Protein AF-A0AAU6LGG6-F1 (afdb_monomer_lite)

Structure (mmCIF, N/CA/C/O backbone):
data_AF-A0AAU6LGG6-F1
#
_entry.id   AF-A0AAU6LGG6-F1
#
loop_
_atom_site.group_PDB
_atom_site.id
_atom_site.type_symbol
_atom_site.label_atom_id
_atom_site.label_alt_id
_atom_site.label_comp_id
_atom_site.label_asym_id
_atom_site.label_entity_id
_atom_site.label_seq_id
_atom_site.pdbx_PDB_ins_code
_atom_site.Cartn_x
_atom_site.Cartn_y
_atom_site.Cartn_z
_atom_site.occupancy
_atom_site.B_iso_or_equiv
_atom_site.auth_seq_id
_atom_site.auth_comp_id
_atom_site.auth_asym_id
_atom_site.auth_atom_id
_atom_site.pdbx_PDB_model_num
ATOM 1 N N . MET A 1 1 ? 20.408 -2.383 26.767 1.00 38.62 1 MET A N 1
ATOM 2 C CA . MET A 1 1 ? 20.455 -1.043 26.143 1.00 38.62 1 MET A CA 1
ATOM 3 C C . MET A 1 1 ? 19.023 -0.580 25.950 1.00 38.62 1 MET A C 1
ATOM 5 O O . MET A 1 1 ? 18.249 -1.391 25.455 1.00 38.62 1 MET A O 1
ATOM 9 N N . PRO A 1 2 ? 18.628 0.623 26.393 1.00 38.84 2 PRO A N 1
ATOM 10 C CA . PRO A 1 2 ? 17.274 1.099 26.161 1.00 38.84 2 PRO A CA 1
ATOM 11 C C . PRO A 1 2 ? 17.146 1.460 24.679 1.00 38.84 2 PRO A C 1
ATOM 13 O O . PRO A 1 2 ? 17.901 2.279 24.163 1.00 38.84 2 PRO A O 1
ATOM 16 N N . THR A 1 3 ? 16.235 0.795 23.976 1.00 35.56 3 THR A N 1
ATOM 17 C CA . THR A 1 3 ? 15.825 1.163 22.621 1.00 35.56 3 THR A CA 1
ATOM 18 C C . THR A 1 3 ? 15.175 2.537 22.679 1.00 35.56 3 THR A C 1
ATOM 20 O O . THR A 1 3 ? 14.097 2.688 23.250 1.00 35.56 3 THR A O 1
ATOM 23 N N . THR A 1 4 ? 15.846 3.542 22.121 1.00 36.69 4 THR A N 1
ATOM 24 C CA . THR A 1 4 ? 15.282 4.870 21.881 1.00 36.69 4 THR A CA 1
ATOM 25 C C . THR A 1 4 ? 14.098 4.722 20.933 1.00 36.69 4 THR A C 1
ATOM 27 O O . THR A 1 4 ? 14.265 4.612 19.721 1.00 36.69 4 THR A O 1
ATOM 30 N N . THR A 1 5 ? 12.890 4.669 21.487 1.00 43.16 5 THR A N 1
ATOM 31 C CA . THR A 1 5 ? 11.651 4.769 20.723 1.00 43.16 5 THR A CA 1
ATOM 32 C C . THR A 1 5 ? 11.631 6.162 20.101 1.00 43.16 5 THR A C 1
ATOM 34 O O . THR A 1 5 ? 11.565 7.161 20.818 1.00 43.16 5 THR A O 1
ATOM 37 N N . ALA A 1 6 ? 11.753 6.242 18.774 1.00 48.00 6 ALA A N 1
ATOM 38 C CA . ALA A 1 6 ? 11.511 7.480 18.043 1.00 48.00 6 ALA A CA 1
ATOM 39 C C . ALA A 1 6 ? 10.142 8.053 18.466 1.00 48.00 6 ALA A C 1
ATOM 41 O O . ALA A 1 6 ? 9.221 7.263 18.711 1.00 48.00 6 ALA A O 1
ATOM 42 N N . PRO A 1 7 ? 9.989 9.386 18.591 1.00 47.03 7 PRO A N 1
ATOM 43 C CA . PRO A 1 7 ? 8.711 9.978 18.966 1.00 47.03 7 PRO A CA 1
ATOM 44 C C . PRO A 1 7 ? 7.646 9.493 17.982 1.00 47.03 7 PRO A C 1
ATOM 46 O O . PRO A 1 7 ? 7.798 9.645 16.769 1.00 47.03 7 PRO A O 1
ATOM 49 N N . ALA A 1 8 ? 6.609 8.838 18.507 1.00 56.94 8 ALA A N 1
ATOM 50 C CA . ALA A 1 8 ? 5.505 8.356 17.696 1.00 56.94 8 ALA A CA 1
ATOM 51 C C . ALA A 1 8 ? 4.932 9.540 16.907 1.00 56.94 8 ALA A C 1
ATOM 53 O O . ALA A 1 8 ? 4.693 10.609 17.469 1.00 56.94 8 ALA A O 1
ATOM 54 N N . ASN A 1 9 ? 4.746 9.359 15.599 1.00 74.19 9 ASN A N 1
ATOM 55 C CA . ASN A 1 9 ? 4.079 10.345 14.757 1.00 74.19 9 ASN A CA 1
ATOM 56 C C . ASN A 1 9 ? 2.730 10.708 15.421 1.00 74.19 9 ASN A C 1
ATOM 58 O O . ASN A 1 9 ? 1.996 9.782 15.775 1.00 74.19 9 ASN A O 1
ATOM 62 N N . PRO A 1 10 ? 2.381 11.997 15.608 1.00 82.75 10 PRO A N 1
ATOM 63 C CA . PRO A 1 10 ? 1.145 12.394 16.292 1.00 82.75 10 PRO A CA 1
ATOM 64 C C . PRO A 1 10 ? -0.108 11.744 15.687 1.00 82.75 10 PRO A C 1
ATOM 66 O O . PRO A 1 10 ? -1.029 11.391 16.416 1.00 82.75 10 PRO A O 1
ATOM 69 N N . VAL A 1 11 ? -0.112 11.494 14.372 1.00 86.81 11 VAL A N 1
ATOM 70 C CA . VAL A 1 11 ? -1.196 10.766 13.691 1.00 86.81 11 VAL A CA 1
ATOM 71 C C . VAL A 1 11 ? -1.272 9.314 14.165 1.00 86.81 11 VAL A C 1
ATOM 73 O O . VAL A 1 11 ? -2.348 8.805 14.454 1.00 86.81 11 VAL A O 1
ATOM 76 N N . GLN A 1 12 ? -0.127 8.647 14.303 1.00 86.00 12 GLN A N 1
ATOM 77 C CA . GLN A 1 12 ? -0.065 7.274 14.798 1.00 86.00 12 GLN A CA 1
ATOM 78 C C . GLN A 1 12 ? -0.479 7.181 16.268 1.00 86.00 12 GLN A C 1
ATOM 80 O O . GLN A 1 12 ? -1.107 6.200 16.657 1.00 86.00 12 GLN A O 1
ATOM 85 N N . GLN A 1 13 ? -0.150 8.187 17.083 1.00 87.19 13 GLN A N 1
ATOM 86 C CA . GLN A 1 13 ? -0.617 8.249 18.464 1.00 87.19 13 GLN A CA 1
ATOM 87 C C . GLN A 1 13 ? -2.143 8.391 18.530 1.00 87.19 13 GLN A C 1
ATOM 89 O O . GLN A 1 13 ? -2.777 7.600 19.221 1.00 87.19 13 GLN A O 1
ATOM 94 N N . ALA A 1 14 ? -2.734 9.289 17.735 1.00 89.75 14 ALA A N 1
ATOM 95 C CA . ALA A 1 14 ? -4.188 9.421 17.644 1.00 89.75 14 ALA A CA 1
ATOM 96 C C . ALA A 1 14 ? -4.867 8.105 17.209 1.00 89.75 14 ALA A C 1
ATOM 98 O O . ALA A 1 14 ? -5.828 7.668 17.835 1.00 89.75 14 ALA A O 1
ATOM 99 N N . CYS A 1 15 ? -4.322 7.406 16.204 1.00 91.50 15 CYS A N 1
ATOM 100 C CA . CYS A 1 15 ? -4.846 6.101 15.784 1.00 91.50 15 CYS A CA 1
ATOM 101 C C . CYS A 1 15 ? -4.754 5.031 16.887 1.00 91.50 15 CYS A C 1
ATOM 103 O O . CYS A 1 15 ? -5.596 4.139 16.951 1.00 91.50 15 CYS A O 1
ATOM 105 N N . ARG A 1 16 ? -3.733 5.082 17.754 1.00 90.75 16 ARG A N 1
ATOM 106 C CA . ARG A 1 16 ? -3.574 4.118 18.857 1.00 90.75 16 ARG A CA 1
ATOM 107 C C . ARG A 1 16 ? -4.628 4.283 19.944 1.00 90.75 16 ARG A C 1
ATOM 109 O O . ARG A 1 16 ? -4.972 3.284 20.570 1.00 90.75 16 ARG A O 1
ATOM 116 N N . GLU A 1 17 ? -5.106 5.504 20.155 1.00 91.88 17 GLU A N 1
ATOM 117 C CA . GLU A 1 17 ? -6.113 5.839 21.168 1.00 91.88 17 GLU A CA 1
ATOM 118 C C . GLU A 1 17 ? -7.530 5.400 20.756 1.00 91.88 17 GLU A C 1
ATOM 120 O O . GLU A 1 17 ? -8.375 5.179 21.619 1.00 91.88 17 GLU A O 1
ATOM 125 N N . MET A 1 18 ? -7.778 5.206 19.456 1.00 92.31 18 MET A N 1
ATOM 126 C CA . MET A 1 18 ? -9.061 4.740 18.915 1.00 92.31 18 MET A CA 1
ATOM 127 C C . MET A 1 18 ? -9.283 3.243 19.133 1.00 92.31 18 MET A C 1
ATOM 129 O O . MET A 1 18 ? -8.352 2.438 19.026 1.00 92.31 18 MET A O 1
ATOM 133 N N . THR A 1 19 ? -10.533 2.827 19.328 1.00 93.81 19 THR A N 1
ATOM 134 C CA . THR A 1 19 ? -10.885 1.399 19.303 1.00 93.81 19 THR A CA 1
ATOM 135 C C . THR A 1 19 ? -10.712 0.812 17.894 1.00 93.81 19 THR A C 1
ATOM 137 O O . THR A 1 19 ? -10.614 1.534 16.902 1.00 93.81 19 THR A O 1
ATOM 140 N N . THR A 1 20 ? -10.611 -0.515 17.771 1.00 92.75 20 THR A N 1
ATOM 141 C CA . THR A 1 20 ? -10.510 -1.193 16.462 1.00 92.75 20 THR A CA 1
ATOM 142 C C . THR A 1 20 ? -11.663 -0.850 15.511 1.00 92.75 20 THR A C 1
ATOM 144 O O . THR A 1 20 ? -11.363 -0.469 14.379 1.00 92.75 20 THR A O 1
ATOM 147 N N . PRO A 1 21 ? -12.948 -0.918 15.921 1.00 92.81 21 PRO A N 1
ATOM 148 C CA . PRO A 1 21 ? -14.052 -0.576 15.025 1.00 92.81 21 PRO A CA 1
ATOM 149 C C . PRO A 1 21 ? -14.051 0.901 14.606 1.00 92.81 21 PRO A C 1
ATOM 151 O O . PRO A 1 21 ? -14.312 1.194 13.442 1.00 92.81 21 PRO A O 1
ATOM 154 N N . GLU A 1 22 ? -13.710 1.829 15.507 1.00 94.19 22 GLU A N 1
ATOM 155 C CA . GLU A 1 22 ? -13.598 3.259 15.171 1.00 94.19 22 GLU A CA 1
ATOM 156 C C . GLU A 1 22 ? -12.488 3.504 14.145 1.00 94.19 22 GLU A C 1
ATOM 158 O O . GLU A 1 22 ? -12.711 4.145 13.119 1.00 94.19 22 GLU A O 1
ATOM 163 N N . LEU A 1 23 ? -11.306 2.929 14.379 1.00 95.19 23 LEU A N 1
ATOM 164 C CA . LEU A 1 23 ? -10.165 3.087 13.484 1.00 95.19 23 LEU A CA 1
ATOM 165 C C . LEU A 1 23 ? -10.427 2.472 12.101 1.00 95.19 23 LEU A C 1
ATOM 167 O O . LEU A 1 23 ? -10.022 3.043 11.088 1.00 95.19 23 LEU A O 1
ATOM 171 N N . LEU A 1 24 ? -11.112 1.325 12.046 1.00 94.06 24 LEU A N 1
ATOM 172 C CA . LEU A 1 24 ? -11.550 0.714 10.791 1.00 94.06 24 LEU A CA 1
ATOM 173 C C . LEU A 1 24 ? -12.537 1.613 10.046 1.00 94.06 24 LEU A C 1
ATOM 175 O O . LEU A 1 24 ? -12.354 1.846 8.853 1.00 94.06 24 LEU A O 1
ATOM 179 N N . ALA A 1 25 ? -13.547 2.154 10.728 1.00 94.62 25 ALA A N 1
ATOM 180 C CA . ALA A 1 25 ? -14.522 3.050 10.110 1.00 94.62 25 ALA A CA 1
ATOM 181 C C . ALA A 1 25 ? -13.851 4.303 9.515 1.00 94.62 25 ALA A C 1
ATOM 183 O O . ALA A 1 25 ? -14.121 4.664 8.362 1.00 94.62 25 ALA A O 1
ATOM 184 N N . ASP A 1 26 ? -12.924 4.917 10.254 1.00 95.75 26 ASP A N 1
ATOM 185 C CA . ASP A 1 26 ? -12.179 6.090 9.793 1.00 95.75 26 ASP A CA 1
ATOM 186 C C . ASP A 1 26 ? -11.231 5.760 8.633 1.00 95.75 26 ASP A C 1
ATOM 188 O O . ASP A 1 26 ? -11.152 6.523 7.660 1.00 95.75 26 ASP A O 1
ATOM 192 N N . LEU A 1 27 ? -10.551 4.608 8.682 1.00 95.50 27 LEU A N 1
ATOM 193 C CA . LEU A 1 27 ? -9.723 4.110 7.582 1.00 95.50 27 LEU A CA 1
ATOM 194 C C . LEU A 1 27 ? -10.558 3.912 6.314 1.00 95.50 27 LEU A C 1
ATOM 196 O O . LEU A 1 27 ? -10.186 4.431 5.265 1.00 95.50 27 LEU A O 1
ATOM 200 N N . LEU A 1 28 ? -11.691 3.211 6.402 1.00 95.00 28 LEU A N 1
ATOM 201 C CA . LEU A 1 28 ? -12.577 2.943 5.265 1.00 95.00 28 LEU A CA 1
ATOM 202 C C . LEU A 1 28 ? -13.111 4.241 4.653 1.00 95.00 28 LEU A C 1
ATOM 204 O O . LEU A 1 28 ? -13.069 4.420 3.435 1.00 95.00 28 LEU A O 1
ATOM 208 N N . SER A 1 29 ? -13.588 5.163 5.493 1.00 94.00 29 SER A N 1
ATOM 209 C CA . SER A 1 29 ? -14.089 6.473 5.065 1.00 94.00 29 SER A CA 1
ATOM 210 C C . SER A 1 29 ? -13.007 7.277 4.338 1.00 94.00 29 SER A C 1
ATOM 212 O O . SER A 1 29 ? -13.233 7.797 3.239 1.00 94.00 29 SER A O 1
ATOM 214 N N . THR A 1 30 ? -11.803 7.321 4.912 1.00 94.12 30 THR A N 1
ATOM 215 C CA . THR A 1 30 ? -10.669 8.064 4.356 1.00 94.12 30 THR A CA 1
ATOM 216 C C . THR A 1 30 ? -10.157 7.434 3.066 1.00 94.12 30 THR A C 1
ATOM 218 O O . THR A 1 30 ? -9.993 8.130 2.067 1.00 94.12 30 THR A O 1
ATOM 221 N N . ALA A 1 31 ? -9.973 6.114 3.041 1.00 92.69 31 ALA A N 1
ATOM 222 C CA . ALA A 1 31 ? -9.516 5.380 1.869 1.00 92.69 31 ALA A CA 1
ATOM 223 C C . ALA A 1 31 ? -10.503 5.515 0.698 1.00 92.69 31 ALA A C 1
ATOM 225 O O . ALA A 1 31 ? -10.095 5.855 -0.412 1.00 92.69 31 ALA A O 1
ATOM 226 N N . ARG A 1 32 ? -11.814 5.363 0.944 1.00 92.62 32 ARG A N 1
ATOM 227 C CA . ARG A 1 32 ? -12.856 5.585 -0.078 1.00 92.62 32 ARG A CA 1
ATOM 228 C C . ARG A 1 32 ? -12.848 7.020 -0.598 1.00 92.62 32 ARG A C 1
ATOM 230 O O . ARG A 1 32 ? -13.020 7.238 -1.798 1.00 92.62 32 ARG A O 1
ATOM 237 N N . ARG A 1 33 ? -12.628 8.010 0.277 1.00 91.00 33 ARG A N 1
ATOM 238 C CA . ARG A 1 33 ? -12.474 9.408 -0.144 1.00 91.00 33 ARG A CA 1
ATOM 239 C C . ARG A 1 33 ? -11.257 9.563 -1.048 1.00 91.00 33 ARG A C 1
ATOM 241 O O . ARG A 1 33 ? -11.420 10.095 -2.136 1.00 91.00 33 ARG A O 1
ATOM 248 N N . THR A 1 34 ? -10.097 9.036 -0.659 1.00 90.44 34 THR A N 1
ATOM 249 C CA . THR A 1 34 ? -8.875 9.068 -1.476 1.00 90.44 34 THR A CA 1
ATOM 250 C C . THR A 1 34 ? -9.083 8.437 -2.852 1.00 90.44 34 THR A C 1
ATOM 252 O O . THR A 1 34 ? -8.667 9.031 -3.843 1.00 90.44 34 THR A O 1
ATOM 255 N N . VAL A 1 35 ? -9.774 7.296 -2.945 1.00 88.19 35 VAL A N 1
ATOM 256 C CA . VAL A 1 35 ? -10.108 6.664 -4.236 1.00 88.19 35 VAL A CA 1
ATOM 257 C C . VAL A 1 35 ? -11.024 7.562 -5.077 1.00 88.19 35 VAL A C 1
ATOM 259 O O . VAL A 1 35 ? -10.793 7.739 -6.269 1.00 88.19 35 VAL A O 1
ATOM 262 N N . ARG A 1 36 ? -12.050 8.171 -4.467 1.00 87.56 36 ARG A N 1
ATOM 263 C CA . ARG A 1 36 ? -13.063 8.961 -5.187 1.00 87.56 36 ARG A CA 1
ATOM 264 C C . ARG A 1 36 ? -12.588 10.354 -5.604 1.00 87.56 36 ARG A C 1
ATOM 266 O O . ARG A 1 36 ? -12.962 10.827 -6.671 1.00 87.56 36 ARG A O 1
ATOM 273 N N . THR A 1 37 ? -11.862 11.051 -4.734 1.00 83.44 37 THR A N 1
ATOM 274 C CA . THR A 1 37 ? -11.490 12.465 -4.915 1.00 83.44 37 THR A CA 1
ATOM 275 C C . THR A 1 37 ? -10.039 12.648 -5.344 1.00 83.44 37 THR A C 1
ATOM 277 O O . THR A 1 37 ? -9.673 13.736 -5.780 1.00 83.44 37 THR A O 1
ATOM 280 N N . GLY A 1 38 ? -9.202 11.612 -5.218 1.00 77.88 38 GLY A N 1
ATOM 281 C CA . GLY A 1 38 ? -7.757 11.707 -5.433 1.00 77.88 38 GLY A CA 1
ATOM 282 C C . GLY A 1 38 ? -7.012 12.455 -4.321 1.00 77.88 38 GLY A C 1
ATOM 283 O O . GLY A 1 38 ? -5.810 12.691 -4.444 1.00 77.88 38 GLY A O 1
ATOM 284 N N . GLU A 1 39 ? -7.691 12.842 -3.233 1.00 79.06 39 GLU A N 1
ATOM 285 C CA . GLU A 1 39 ? -7.059 13.540 -2.112 1.00 79.06 39 GLU A CA 1
ATOM 286 C C . GLU A 1 39 ? -6.087 12.623 -1.360 1.00 79.06 39 GLU A C 1
ATOM 288 O O . GLU A 1 39 ? -6.449 11.541 -0.882 1.00 79.06 39 GLU A O 1
ATOM 293 N N . GLN A 1 40 ? -4.853 13.090 -1.175 1.00 78.81 40 GLN A N 1
ATOM 294 C CA . GLN A 1 40 ? -3.781 12.294 -0.585 1.00 78.81 40 GLN A CA 1
ATOM 295 C C . GLN A 1 40 ? -3.860 12.263 0.939 1.00 78.81 40 GLN A C 1
ATOM 297 O O . GLN A 1 40 ? -3.498 13.219 1.619 1.00 78.81 40 GLN A O 1
ATOM 302 N N . HIS A 1 41 ? -4.266 11.112 1.467 1.00 87.12 41 HIS A N 1
ATOM 303 C CA . HIS A 1 41 ? -4.321 10.832 2.903 1.00 87.12 41 HIS A CA 1
ATOM 304 C C . HIS A 1 41 ? -3.311 9.746 3.309 1.00 87.12 41 HIS A C 1
ATOM 306 O O . HIS A 1 41 ? -3.473 9.081 4.331 1.00 87.12 41 HIS A O 1
ATOM 312 N N . ALA A 1 42 ? -2.250 9.560 2.511 1.00 88.44 42 ALA A N 1
ATOM 313 C CA . ALA A 1 42 ? -1.276 8.482 2.682 1.00 88.44 42 ALA A CA 1
ATOM 314 C C . ALA A 1 42 ? -0.693 8.374 4.110 1.00 88.44 42 ALA A C 1
ATOM 316 O O . ALA A 1 42 ? -0.638 7.258 4.621 1.00 88.44 42 ALA A O 1
ATOM 317 N N . PRO A 1 43 ? -0.324 9.470 4.812 1.00 89.94 43 PRO A N 1
ATOM 318 C CA . PRO A 1 43 ? 0.181 9.366 6.183 1.00 89.94 43 PRO A CA 1
ATOM 319 C C . PRO A 1 43 ? -0.836 8.790 7.176 1.00 89.94 43 PRO A C 1
ATOM 321 O O . PRO A 1 43 ? -0.461 7.992 8.031 1.00 89.94 43 PRO A O 1
ATOM 324 N N . PHE A 1 44 ? -2.114 9.171 7.057 1.00 93.00 44 PHE A N 1
ATOM 325 C CA . PHE A 1 44 ? -3.179 8.647 7.914 1.00 93.00 44 PHE A CA 1
ATOM 326 C C . PHE A 1 44 ? -3.465 7.180 7.603 1.00 93.00 44 PHE A C 1
ATOM 328 O O . PHE A 1 44 ? -3.476 6.361 8.516 1.00 93.00 44 PHE A O 1
ATOM 335 N N . ILE A 1 45 ? -3.625 6.838 6.320 1.00 93.94 45 ILE A N 1
ATOM 336 C CA . ILE A 1 45 ? -3.889 5.461 5.881 1.00 93.94 45 ILE A CA 1
ATOM 337 C C . ILE A 1 45 ? -2.780 4.531 6.383 1.00 93.94 45 ILE A C 1
ATOM 339 O O . ILE A 1 45 ? -3.065 3.524 7.023 1.00 93.94 45 ILE A O 1
ATOM 343 N N . THR A 1 46 ? -1.512 4.909 6.196 1.00 93.69 46 THR A N 1
ATOM 344 C CA . THR A 1 46 ? -0.374 4.130 6.699 1.00 93.69 46 THR A CA 1
ATOM 345 C C . THR A 1 46 ? -0.379 4.009 8.222 1.00 93.69 46 THR A C 1
ATOM 347 O O . THR A 1 46 ? -0.129 2.924 8.744 1.00 93.69 46 THR A O 1
ATOM 350 N N . ALA A 1 47 ? -0.668 5.090 8.954 1.00 92.06 47 ALA A N 1
ATOM 351 C CA . ALA A 1 47 ? -0.721 5.052 10.414 1.00 92.06 47 ALA A CA 1
ATOM 352 C C . ALA A 1 47 ? -1.837 4.125 10.926 1.00 92.06 47 ALA A C 1
ATOM 354 O O . ALA A 1 47 ? -1.579 3.286 11.791 1.00 92.06 47 ALA A O 1
ATOM 355 N N . ALA A 1 48 ? -3.039 4.226 10.356 1.00 93.62 48 ALA A N 1
ATOM 356 C CA . ALA A 1 48 ? -4.178 3.385 10.701 1.00 93.62 48 ALA A CA 1
ATOM 357 C C . ALA A 1 48 ? -3.908 1.909 10.375 1.00 93.62 48 ALA A C 1
ATOM 359 O O . ALA A 1 48 ? -4.059 1.055 11.248 1.00 93.62 48 ALA A O 1
ATOM 360 N N . CYS A 1 49 ? -3.414 1.607 9.168 1.00 93.31 49 CYS A N 1
ATOM 361 C CA . CYS A 1 49 ? -3.025 0.250 8.787 1.00 93.31 49 CYS A CA 1
ATOM 362 C C . CYS A 1 49 ? -1.934 -0.313 9.707 1.00 93.31 49 CYS A C 1
ATOM 364 O O . CYS A 1 49 ? -2.034 -1.460 10.126 1.00 93.31 49 CYS A O 1
ATOM 366 N N . SER A 1 50 ? -0.923 0.483 10.072 1.00 90.56 50 SER A N 1
ATOM 367 C CA . SER A 1 50 ? 0.146 0.050 10.983 1.00 90.56 50 SER A CA 1
ATOM 368 C C . SER A 1 50 ? -0.397 -0.323 12.368 1.00 90.56 50 SER A C 1
ATOM 370 O O . SER A 1 50 ? -0.020 -1.357 12.919 1.00 90.56 50 SER A O 1
ATOM 372 N N . VAL A 1 51 ? -1.316 0.476 12.922 1.00 91.50 51 VAL A N 1
ATOM 373 C CA . VAL A 1 51 ? -1.952 0.182 14.217 1.00 91.50 51 VAL A CA 1
ATOM 374 C C . VAL A 1 51 ? -2.856 -1.050 14.127 1.00 91.50 51 VAL A C 1
ATOM 376 O O . VAL A 1 51 ? -2.776 -1.918 14.992 1.00 91.50 51 VAL A O 1
ATOM 379 N N . LEU A 1 52 ? -3.674 -1.173 13.079 1.00 91.94 52 LEU A N 1
ATOM 380 C CA . LEU A 1 52 ? -4.538 -2.343 12.884 1.00 91.94 52 LEU A CA 1
ATOM 381 C C . LEU A 1 52 ? -3.722 -3.623 12.693 1.00 91.94 52 LEU A C 1
ATOM 383 O O . LEU A 1 52 ? -4.023 -4.638 13.315 1.00 91.94 52 LEU A O 1
ATOM 387 N N . GLN A 1 53 ? -2.640 -3.567 11.917 1.00 89.62 53 GLN A N 1
ATOM 388 C CA . GLN A 1 53 ? -1.741 -4.702 11.730 1.00 89.62 53 GLN A CA 1
ATOM 389 C C . GLN A 1 53 ? -1.045 -5.100 13.039 1.00 89.62 53 GLN A C 1
ATOM 391 O O . GLN A 1 53 ? -0.869 -6.286 13.301 1.00 89.62 53 GLN A O 1
ATOM 396 N N . GLN A 1 54 ? -0.671 -4.129 13.883 1.00 89.00 54 GLN A N 1
ATOM 397 C CA . GLN A 1 54 ? -0.139 -4.411 15.222 1.00 89.00 54 GLN A CA 1
ATOM 398 C C . GLN A 1 54 ? -1.156 -5.161 16.091 1.00 89.00 54 GLN A C 1
ATOM 400 O O . GLN A 1 54 ? -0.754 -6.043 16.845 1.00 89.00 54 GLN A O 1
ATOM 405 N N . ARG A 1 55 ? -2.452 -4.845 15.969 1.00 91.56 55 ARG A N 1
ATOM 406 C CA . ARG A 1 55 ? -3.526 -5.515 16.720 1.00 91.56 55 ARG A CA 1
ATOM 407 C C . ARG A 1 55 ? -3.832 -6.916 16.193 1.00 91.56 55 ARG A C 1
ATOM 409 O O . ARG A 1 55 ? -3.980 -7.821 16.996 1.00 91.56 55 ARG A O 1
ATOM 416 N N . CYS A 1 56 ? -3.847 -7.106 14.873 1.00 88.50 56 CYS A N 1
ATOM 417 C CA . CYS A 1 56 ? -4.109 -8.410 14.243 1.00 88.50 56 CYS A CA 1
ATOM 418 C C . CYS A 1 56 ? -2.971 -9.428 14.428 1.00 88.50 56 CYS A C 1
ATOM 420 O O . CYS A 1 56 ? -3.107 -10.596 14.065 1.00 88.50 56 CYS A O 1
ATOM 422 N N . GLY A 1 57 ? -1.807 -8.975 14.899 1.00 81.38 57 GLY A N 1
ATOM 423 C CA . GLY A 1 57 ? -0.568 -9.725 14.772 1.00 81.38 57 GLY A CA 1
ATOM 424 C C . GLY A 1 57 ? -0.067 -9.753 13.325 1.00 81.38 57 GLY A C 1
ATOM 425 O O . GLY A 1 57 ? -0.747 -9.373 12.365 1.00 81.38 57 GLY A O 1
ATOM 426 N N . ARG A 1 58 ? 1.187 -10.174 13.151 1.00 73.06 58 ARG A N 1
ATOM 427 C CA . ARG A 1 58 ? 1.786 -10.256 11.822 1.00 73.06 58 ARG A CA 1
ATOM 428 C C . ARG A 1 58 ? 2.626 -11.503 11.642 1.00 73.06 58 ARG A C 1
ATOM 430 O O . ARG A 1 58 ? 3.504 -11.791 12.450 1.00 73.06 58 ARG A O 1
ATOM 437 N N . SER A 1 59 ? 2.395 -12.167 10.517 1.00 69.25 59 SER A N 1
ATOM 438 C CA . SER A 1 59 ? 3.322 -13.128 9.937 1.00 69.25 59 SER A CA 1
ATOM 439 C C . SER A 1 59 ? 4.154 -12.411 8.879 1.00 69.25 59 SER A C 1
ATOM 441 O O . SER A 1 59 ? 3.598 -11.702 8.042 1.00 69.25 59 SER A O 1
ATOM 443 N N . LEU A 1 60 ? 5.480 -12.537 8.944 1.00 71.56 60 LEU A N 1
ATOM 444 C CA . LEU A 1 60 ? 6.352 -12.038 7.884 1.00 71.56 60 LEU A CA 1
ATOM 445 C C . LEU A 1 60 ? 6.469 -13.108 6.795 1.00 71.56 60 LEU A C 1
ATOM 447 O O . LEU A 1 60 ? 6.723 -14.274 7.117 1.00 71.56 60 LEU A O 1
ATOM 451 N N . PRO A 1 61 ? 6.332 -12.740 5.514 1.00 72.44 61 PRO A N 1
ATOM 452 C CA . PRO A 1 61 ? 6.495 -13.689 4.432 1.00 72.44 61 PRO A CA 1
ATOM 453 C C . PRO A 1 61 ? 7.949 -14.167 4.390 1.00 72.44 61 PRO A C 1
ATOM 455 O O . PRO A 1 61 ? 8.897 -13.388 4.504 1.00 72.44 61 PRO A O 1
ATOM 458 N N . SER A 1 62 ? 8.135 -15.471 4.192 1.00 71.12 62 SER A N 1
ATOM 459 C CA . SER A 1 62 ? 9.459 -16.061 3.981 1.00 71.12 62 SER A CA 1
ATOM 460 C C . SER A 1 62 ? 9.888 -15.832 2.530 1.00 71.12 62 SER A C 1
ATOM 462 O O . SER A 1 62 ? 9.727 -16.710 1.686 1.00 71.12 62 SER A O 1
ATOM 464 N N . ARG A 1 63 ? 10.382 -14.631 2.213 1.00 78.56 63 ARG A N 1
ATOM 465 C CA . ARG A 1 63 ? 10.909 -14.279 0.882 1.00 78.56 63 ARG A CA 1
ATOM 466 C C . ARG A 1 63 ? 12.392 -13.922 0.966 1.00 78.56 63 ARG A C 1
ATOM 468 O O . ARG A 1 63 ? 12.839 -13.303 1.928 1.00 78.56 63 ARG A O 1
ATOM 475 N N . SER A 1 64 ? 13.155 -14.325 -0.049 1.00 81.94 64 SER A N 1
ATOM 476 C CA . SER A 1 64 ? 14.553 -13.915 -0.208 1.00 81.94 64 SER A CA 1
ATOM 477 C C . SER A 1 64 ? 14.609 -12.590 -0.963 1.00 81.94 64 SER A C 1
ATOM 479 O O . SER A 1 64 ? 13.954 -12.436 -1.994 1.00 81.94 64 SER A O 1
ATOM 481 N N . PHE A 1 65 ? 15.385 -11.638 -0.449 1.00 86.38 65 PHE A N 1
ATOM 482 C CA . PHE A 1 65 ? 15.568 -10.328 -1.063 1.00 86.38 65 PHE A CA 1
ATOM 483 C C . PHE A 1 65 ? 17.033 -10.112 -1.424 1.00 86.38 65 PHE A C 1
ATOM 485 O O . PHE A 1 65 ? 17.924 -10.432 -0.640 1.00 86.38 65 PHE A O 1
ATOM 492 N N . ASN A 1 66 ? 17.279 -9.532 -2.598 1.00 89.00 66 ASN A N 1
ATOM 493 C CA . ASN A 1 66 ? 18.605 -9.060 -2.951 1.00 89.00 66 ASN A CA 1
ATOM 494 C C . ASN A 1 66 ? 18.869 -7.725 -2.243 1.00 89.00 66 ASN A C 1
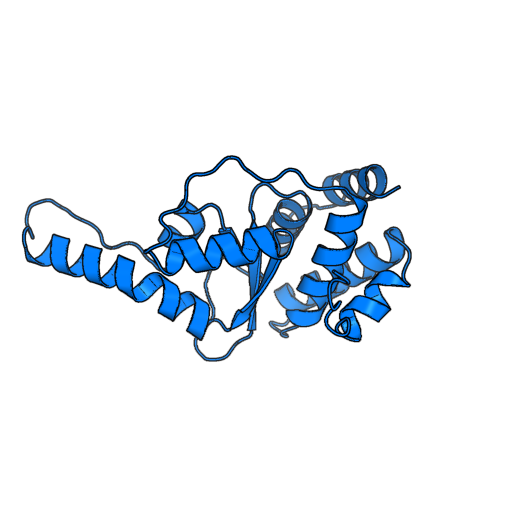ATOM 496 O O . ASN A 1 66 ? 18.306 -6.700 -2.610 1.00 89.00 66 ASN A O 1
ATOM 500 N N . HIS A 1 67 ? 19.738 -7.723 -1.236 1.00 81.69 67 HIS A N 1
ATOM 501 C CA . HIS A 1 67 ? 20.047 -6.515 -0.470 1.00 81.69 67 HIS A CA 1
ATOM 502 C C . HIS A 1 67 ? 20.824 -5.453 -1.260 1.00 81.69 67 HIS A C 1
ATOM 504 O O . HIS A 1 67 ? 20.920 -4.325 -0.787 1.00 81.69 67 HIS A O 1
ATOM 510 N N . GLU A 1 68 ? 21.358 -5.778 -2.439 1.00 88.62 68 GLU A N 1
ATOM 511 C CA . GLU A 1 68 ? 22.040 -4.821 -3.320 1.00 88.62 68 GLU A CA 1
ATOM 512 C C . GLU A 1 68 ? 21.088 -4.144 -4.315 1.00 88.62 68 GLU A C 1
ATOM 514 O O . GLU A 1 68 ? 21.448 -3.127 -4.903 1.00 88.62 68 GLU A O 1
ATOM 519 N N . ASP A 1 69 ? 19.872 -4.674 -4.494 1.00 91.94 69 ASP A N 1
ATOM 520 C CA . ASP A 1 69 ? 18.867 -4.094 -5.385 1.00 91.94 69 ASP A CA 1
ATOM 521 C C . ASP A 1 69 ? 17.997 -3.078 -4.612 1.00 91.94 69 ASP A C 1
ATOM 523 O O . ASP A 1 69 ? 17.279 -3.465 -3.680 1.00 91.94 69 ASP A O 1
ATOM 527 N N . PRO A 1 70 ? 18.009 -1.780 -4.977 1.00 94.25 70 PRO A N 1
ATOM 528 C CA . PRO A 1 70 ? 17.200 -0.763 -4.305 1.00 94.25 70 PRO A CA 1
ATOM 529 C C . PRO A 1 70 ? 15.692 -1.046 -4.324 1.00 94.25 70 PRO A C 1
ATOM 531 O O . PRO A 1 70 ? 14.995 -0.666 -3.380 1.00 94.25 70 PRO A O 1
ATOM 534 N N . ALA A 1 71 ? 15.178 -1.757 -5.333 1.00 93.88 71 ALA A N 1
ATOM 535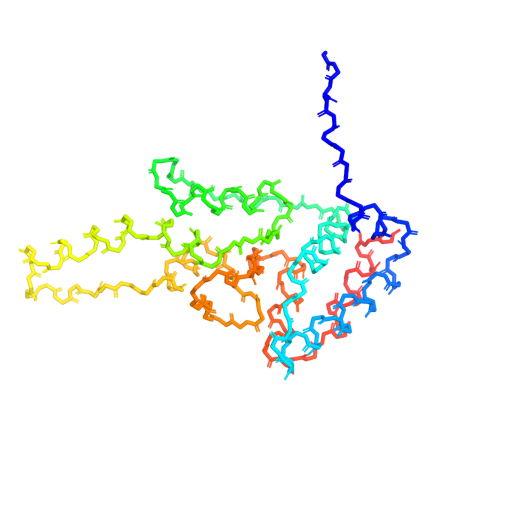 C CA . ALA A 1 71 ? 13.779 -2.169 -5.376 1.00 93.88 71 ALA A CA 1
ATOM 536 C C . ALA A 1 71 ? 13.456 -3.173 -4.263 1.00 93.88 71 ALA A C 1
ATOM 538 O O . ALA A 1 71 ? 12.464 -3.031 -3.544 1.00 93.88 71 ALA A O 1
ATOM 539 N N . HIS A 1 72 ? 14.342 -4.148 -4.056 1.00 94.38 72 HIS A N 1
ATOM 540 C CA . HIS A 1 72 ? 14.228 -5.103 -2.958 1.00 94.38 72 HIS A CA 1
ATOM 541 C C . HIS A 1 72 ? 14.411 -4.421 -1.596 1.00 94.38 72 HIS A C 1
ATOM 543 O O . HIS A 1 72 ? 13.686 -4.745 -0.658 1.00 94.38 72 HIS A O 1
ATOM 549 N N . GLN A 1 73 ? 15.326 -3.452 -1.474 1.00 94.81 73 GLN A N 1
ATOM 550 C CA . GLN A 1 73 ? 15.484 -2.672 -0.241 1.00 94.81 73 GLN A CA 1
ATOM 551 C C . GLN A 1 73 ? 14.205 -1.907 0.120 1.00 94.81 73 GLN A C 1
ATOM 553 O O . GLN A 1 73 ? 13.799 -1.925 1.282 1.00 94.81 73 GLN A O 1
ATOM 558 N N . LEU A 1 74 ? 13.543 -1.278 -0.859 1.00 94.25 74 LEU A N 1
ATOM 559 C CA . LEU A 1 74 ? 12.269 -0.589 -0.646 1.00 94.25 74 LEU A CA 1
ATOM 560 C C . LEU A 1 74 ? 11.193 -1.552 -0.128 1.00 94.25 74 LEU A C 1
ATOM 562 O O . LEU A 1 74 ? 10.498 -1.238 0.837 1.00 94.25 74 LEU A O 1
ATOM 566 N N . VAL A 1 75 ? 11.081 -2.746 -0.712 1.00 92.94 75 VAL A N 1
ATOM 567 C CA . VAL A 1 75 ? 10.117 -3.759 -0.253 1.00 92.94 75 VAL A CA 1
ATOM 568 C C . VAL A 1 75 ? 10.456 -4.254 1.151 1.00 92.94 75 VAL A C 1
ATOM 570 O O . VAL A 1 75 ? 9.569 -4.359 1.993 1.00 92.94 75 VAL A O 1
ATOM 573 N N . VAL A 1 76 ? 11.734 -4.464 1.471 1.00 91.88 76 VAL A N 1
ATOM 574 C CA . VAL A 1 76 ? 12.161 -4.785 2.843 1.00 91.88 76 VAL A CA 1
ATOM 575 C C . VAL A 1 76 ? 11.799 -3.659 3.819 1.00 91.88 76 VAL A C 1
ATOM 577 O O . VAL A 1 76 ? 11.404 -3.938 4.949 1.00 91.88 76 VAL A O 1
ATOM 580 N N . GLN A 1 77 ? 11.859 -2.389 3.413 1.00 92.12 77 GLN A N 1
ATOM 581 C CA . GLN A 1 77 ? 11.394 -1.278 4.251 1.00 92.12 77 GLN A CA 1
ATOM 582 C C . GLN A 1 77 ? 9.880 -1.335 4.488 1.00 92.12 77 GLN A C 1
ATOM 584 O O . GLN A 1 77 ? 9.449 -1.231 5.633 1.00 92.12 77 GLN A O 1
ATOM 589 N N . VAL A 1 78 ? 9.073 -1.596 3.452 1.00 92.00 78 VAL A N 1
ATOM 590 C CA . VAL A 1 78 ? 7.620 -1.819 3.606 1.00 92.00 78 VAL A CA 1
ATOM 591 C C . VAL A 1 78 ? 7.367 -2.973 4.575 1.00 92.00 78 VAL A C 1
ATOM 593 O O . VAL A 1 78 ? 6.580 -2.855 5.519 1.00 92.00 78 VAL A O 1
ATOM 596 N N . LEU A 1 79 ? 8.089 -4.081 4.398 1.00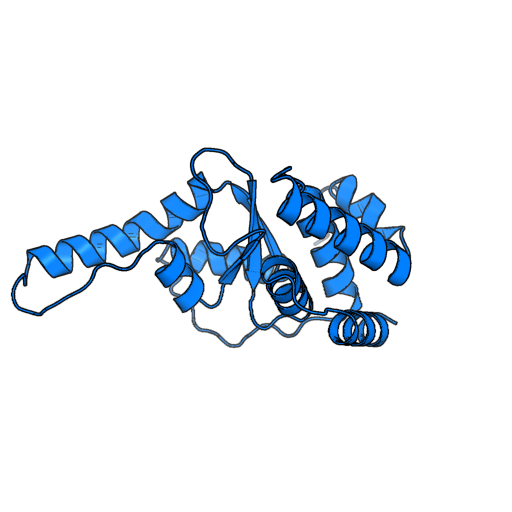 89.69 79 LEU A N 1
ATOM 597 C CA . LEU A 1 79 ? 7.951 -5.254 5.243 1.00 89.69 79 LEU A CA 1
ATOM 598 C C . LEU A 1 79 ? 8.429 -5.011 6.672 1.00 89.69 79 LEU A C 1
ATOM 600 O O . LEU A 1 79 ? 7.830 -5.538 7.593 1.00 89.69 79 LEU A O 1
ATOM 604 N N . THR A 1 80 ? 9.448 -4.204 6.920 1.00 87.00 80 THR A N 1
ATOM 605 C CA . THR A 1 80 ? 9.870 -3.884 8.294 1.00 87.00 80 THR A CA 1
ATOM 606 C C . THR A 1 80 ? 8.956 -2.845 8.952 1.00 87.00 80 THR A C 1
ATOM 608 O O . THR A 1 80 ? 8.772 -2.885 10.166 1.00 87.00 80 THR A O 1
ATOM 611 N N . ALA A 1 81 ? 8.293 -1.987 8.168 1.00 86.06 81 ALA A N 1
ATOM 612 C CA . ALA A 1 81 ? 7.367 -0.953 8.643 1.00 86.06 81 ALA A CA 1
ATOM 613 C C . ALA A 1 81 ? 5.979 -1.465 9.078 1.00 86.06 81 ALA A C 1
ATOM 615 O O . ALA A 1 81 ? 5.155 -0.685 9.556 1.00 86.06 81 ALA A O 1
ATOM 616 N N . GLY A 1 82 ? 5.696 -2.760 8.937 1.00 84.94 82 GLY A N 1
ATOM 617 C CA . GLY A 1 82 ? 4.365 -3.310 9.225 1.00 84.94 82 GLY A CA 1
ATOM 618 C C . GLY A 1 82 ? 3.611 -3.799 7.990 1.00 84.94 82 GLY A C 1
ATOM 619 O O . GLY A 1 82 ? 2.448 -4.143 8.117 1.00 84.94 82 GLY A O 1
ATOM 620 N N . GLY A 1 83 ? 4.249 -3.858 6.817 1.00 89.81 83 GLY A N 1
ATOM 621 C CA . GLY A 1 83 ? 3.611 -4.310 5.577 1.00 89.81 83 GLY A CA 1
ATOM 622 C C . GLY A 1 83 ? 2.860 -3.189 4.871 1.00 89.81 83 GLY A C 1
ATOM 623 O O . GLY A 1 83 ? 2.285 -3.420 3.818 1.00 89.81 83 GLY A O 1
ATOM 624 N N . VAL A 1 84 ? 2.890 -1.972 5.421 1.00 92.44 84 VAL A N 1
ATOM 625 C CA . VAL A 1 84 ? 2.325 -0.765 4.821 1.00 92.44 84 VAL A CA 1
ATOM 626 C C . VAL A 1 84 ? 3.264 0.408 5.092 1.00 92.44 84 VAL A C 1
ATOM 628 O O . VAL A 1 84 ? 3.739 0.577 6.215 1.00 92.44 84 VAL A O 1
ATOM 631 N N . MET A 1 85 ? 3.538 1.228 4.078 1.00 93.50 85 MET A N 1
ATOM 632 C CA . MET A 1 85 ? 4.415 2.393 4.197 1.00 93.50 85 MET A CA 1
ATOM 633 C C . MET A 1 85 ? 3.958 3.534 3.286 1.00 93.50 85 MET A C 1
ATOM 635 O O . MET A 1 85 ? 3.699 3.334 2.103 1.00 93.50 85 MET A O 1
ATOM 639 N N . ALA A 1 86 ? 3.906 4.755 3.825 1.00 94.00 86 ALA A N 1
ATOM 640 C CA . ALA A 1 86 ? 3.741 5.957 3.014 1.00 94.00 86 ALA A CA 1
ATOM 641 C C . ALA A 1 86 ? 5.104 6.382 2.463 1.00 94.00 86 ALA A C 1
ATOM 643 O O . ALA A 1 86 ? 6.055 6.550 3.225 1.00 94.00 86 ALA A O 1
ATOM 644 N N . VAL A 1 87 ? 5.192 6.595 1.156 1.00 92.62 87 VAL A N 1
ATOM 645 C CA . VAL A 1 87 ? 6.436 6.965 0.473 1.00 92.62 87 VAL A CA 1
ATOM 646 C C . VAL A 1 87 ? 6.133 7.894 -0.696 1.00 92.62 87 VAL A C 1
ATOM 648 O O . VAL A 1 87 ? 5.036 7.871 -1.257 1.00 92.62 87 VAL A O 1
ATOM 651 N N . SER A 1 88 ? 7.092 8.748 -1.052 1.00 92.69 88 SER A N 1
ATOM 652 C CA . SER A 1 88 ? 6.946 9.589 -2.235 1.00 92.69 88 SER A CA 1
ATOM 653 C C . SER A 1 88 ? 7.002 8.728 -3.495 1.00 92.69 88 SER A C 1
ATOM 655 O O . SER A 1 88 ? 7.821 7.815 -3.610 1.00 92.69 88 SER A O 1
ATOM 657 N N . ALA A 1 89 ? 6.143 9.019 -4.460 1.00 90.94 89 ALA A N 1
ATOM 658 C CA . ALA A 1 89 ? 6.085 8.271 -5.704 1.00 90.94 89 ALA A CA 1
ATOM 659 C C . ALA A 1 89 ? 7.368 8.420 -6.545 1.00 90.94 89 ALA A C 1
ATOM 661 O O . ALA A 1 89 ? 7.738 7.501 -7.275 1.00 90.94 89 ALA A O 1
ATOM 662 N N . GLU A 1 90 ? 8.074 9.544 -6.394 1.00 93.38 90 GLU A N 1
ATOM 663 C CA . GLU A 1 90 ? 9.423 9.766 -6.925 1.00 93.38 90 GLU A CA 1
ATOM 664 C C . GLU A 1 90 ? 10.411 8.737 -6.359 1.00 93.38 90 GLU A C 1
ATOM 666 O O . GLU A 1 90 ? 11.034 8.018 -7.134 1.00 93.38 90 GLU A O 1
ATOM 671 N N . SER A 1 91 ? 10.462 8.560 -5.035 1.00 92.94 91 SER A N 1
ATOM 672 C CA . SER A 1 91 ? 11.345 7.573 -4.395 1.00 92.94 91 SER A CA 1
ATOM 673 C C . SER A 1 91 ? 11.026 6.134 -4.808 1.00 92.94 91 SER A C 1
ATOM 675 O O . SER A 1 91 ? 11.942 5.341 -5.013 1.00 92.94 91 SER A O 1
ATOM 677 N N . VAL A 1 92 ? 9.740 5.787 -4.971 1.00 94.00 92 VAL A N 1
ATOM 678 C CA . VAL A 1 92 ? 9.355 4.463 -5.496 1.00 94.00 92 VAL A CA 1
ATOM 679 C C . VAL A 1 92 ? 9.907 4.273 -6.903 1.00 94.00 92 VAL A C 1
ATOM 681 O O . VAL A 1 92 ? 10.486 3.231 -7.199 1.00 94.00 92 VAL A O 1
ATOM 684 N N . ARG A 1 93 ? 9.766 5.283 -7.769 1.00 94.19 93 ARG A N 1
ATOM 685 C CA . ARG A 1 93 ? 10.281 5.206 -9.137 1.00 94.19 93 ARG A CA 1
ATOM 686 C C . ARG A 1 93 ? 11.796 5.089 -9.180 1.00 94.19 93 ARG A C 1
ATOM 688 O O . ARG A 1 93 ? 12.316 4.206 -9.856 1.00 94.19 93 ARG A O 1
ATOM 695 N N . GLU A 1 94 ? 12.490 5.938 -8.432 1.00 94.38 94 GLU A N 1
ATOM 696 C CA . GLU A 1 94 ? 13.948 5.927 -8.325 1.00 94.38 94 GLU A CA 1
ATOM 697 C C . GLU A 1 94 ? 14.481 4.567 -7.872 1.00 94.38 94 GLU A C 1
ATOM 699 O O . GLU A 1 94 ? 15.459 4.085 -8.443 1.00 94.38 94 GLU A O 1
ATOM 704 N N . ALA A 1 95 ? 13.810 3.911 -6.921 1.00 94.75 95 ALA A N 1
ATOM 705 C CA . ALA A 1 95 ? 14.193 2.582 -6.456 1.00 94.75 95 ALA A CA 1
ATOM 706 C C . ALA A 1 95 ? 14.119 1.508 -7.560 1.00 94.75 95 ALA A C 1
ATOM 708 O O . ALA A 1 95 ? 14.930 0.588 -7.553 1.00 94.75 95 ALA A O 1
ATOM 709 N N . MET A 1 96 ? 13.202 1.624 -8.530 1.00 94.75 96 MET A N 1
ATOM 710 C CA . MET A 1 96 ? 13.084 0.661 -9.641 1.00 94.75 96 MET A CA 1
ATOM 711 C C . MET A 1 96 ? 14.014 0.979 -10.823 1.00 94.75 96 MET A C 1
ATOM 713 O O . MET A 1 96 ? 14.248 0.124 -11.682 1.00 94.75 96 MET A O 1
ATOM 717 N N . MET A 1 97 ? 14.541 2.207 -10.911 1.00 94.38 97 MET A N 1
ATOM 718 C CA . MET A 1 97 ? 15.356 2.648 -12.051 1.00 94.38 97 MET A CA 1
ATOM 719 C C . MET A 1 97 ? 16.575 1.759 -12.344 1.00 94.38 97 MET A C 1
ATOM 721 O O . MET A 1 97 ? 16.849 1.538 -13.526 1.00 94.38 97 MET A O 1
ATOM 725 N N . PRO A 1 98 ? 17.329 1.243 -11.352 1.00 94.75 98 PRO A N 1
ATOM 726 C CA . PRO A 1 98 ? 18.443 0.332 -11.612 1.00 94.75 98 PRO A CA 1
ATOM 727 C C . PRO A 1 98 ? 18.007 -0.943 -12.342 1.00 94.75 98 PRO A C 1
ATOM 729 O O . PRO A 1 98 ? 18.605 -1.292 -13.361 1.00 94.75 98 PRO A O 1
ATOM 732 N N . THR A 1 99 ? 16.930 -1.585 -11.886 1.00 93.38 99 THR A N 1
ATOM 733 C CA . THR A 1 99 ? 16.360 -2.794 -12.496 1.00 93.38 99 THR A CA 1
ATOM 734 C C . THR A 1 99 ? 15.899 -2.518 -13.928 1.00 93.38 99 THR A C 1
ATOM 736 O O . THR A 1 99 ? 16.241 -3.263 -14.847 1.00 93.38 99 THR A O 1
ATOM 739 N N . LEU A 1 100 ? 15.204 -1.397 -14.150 1.00 93.75 100 LEU A N 1
ATOM 740 C CA . LEU A 1 100 ? 14.760 -0.978 -15.483 1.00 93.75 100 LEU A CA 1
ATOM 741 C C . LEU A 1 100 ? 15.935 -0.727 -16.431 1.00 93.75 100 LEU A C 1
ATOM 743 O O . LEU A 1 100 ? 15.925 -1.201 -17.566 1.00 93.75 100 LEU A O 1
ATOM 747 N N . ARG A 1 101 ? 16.979 -0.028 -15.970 1.00 94.56 101 ARG A N 1
ATOM 748 C CA . ARG A 1 101 ? 18.194 0.209 -16.766 1.00 94.56 101 ARG A CA 1
ATOM 749 C C . ARG A 1 101 ? 18.897 -1.096 -17.121 1.00 94.56 101 ARG A C 1
ATOM 751 O O . ARG A 1 101 ? 19.328 -1.246 -18.260 1.00 94.56 101 ARG A O 1
ATOM 758 N N . ALA A 1 102 ? 18.982 -2.040 -16.184 1.00 92.19 102 ALA A N 1
ATOM 759 C CA . ALA A 1 102 ? 19.565 -3.352 -16.442 1.00 92.19 102 ALA A CA 1
ATOM 760 C C . ALA A 1 102 ? 18.771 -4.124 -17.510 1.00 92.19 102 ALA A C 1
ATOM 762 O O . ALA A 1 102 ? 19.364 -4.680 -18.433 1.00 92.19 102 ALA A O 1
ATOM 763 N N . GLN A 1 103 ? 17.436 -4.103 -17.445 1.00 93.00 103 GLN A N 1
ATOM 764 C CA . GLN A 1 103 ? 16.576 -4.721 -18.459 1.00 93.00 103 GLN A CA 1
ATOM 765 C C . GLN A 1 103 ? 16.694 -4.038 -19.830 1.00 93.00 103 GLN A C 1
ATOM 767 O O . GLN A 1 103 ? 16.772 -4.724 -20.850 1.00 93.00 103 GLN A O 1
ATOM 772 N N . MET A 1 104 ? 16.746 -2.700 -19.870 1.00 93.25 104 MET A N 1
ATOM 773 C CA . MET A 1 104 ? 16.958 -1.937 -21.107 1.00 93.25 104 MET A CA 1
ATOM 774 C C . MET A 1 104 ? 18.296 -2.290 -21.753 1.00 93.25 104 MET A C 1
ATOM 776 O O . MET A 1 104 ? 18.328 -2.670 -22.921 1.00 93.25 104 MET A O 1
ATOM 780 N N . TRP A 1 105 ? 19.379 -2.261 -20.976 1.00 93.31 105 TRP A N 1
ATOM 781 C CA . TRP A 1 105 ? 20.710 -2.646 -21.440 1.00 93.31 105 TRP A CA 1
ATOM 782 C C . TRP A 1 105 ? 20.712 -4.086 -21.971 1.00 93.31 105 TRP A C 1
ATOM 784 O O . TRP A 1 105 ? 21.218 -4.366 -23.058 1.00 93.31 105 TRP A O 1
ATOM 794 N N . ALA A 1 106 ? 20.116 -5.023 -21.230 1.00 90.38 106 ALA A N 1
ATOM 795 C CA . ALA A 1 106 ? 20.037 -6.425 -21.624 1.00 90.38 106 ALA A CA 1
ATOM 796 C C . ALA A 1 106 ? 19.240 -6.635 -22.923 1.00 90.38 106 ALA A C 1
ATOM 798 O O . ALA A 1 106 ? 19.535 -7.566 -23.674 1.00 90.38 106 ALA A O 1
ATOM 799 N N . ARG A 1 107 ? 18.233 -5.797 -23.189 1.00 91.75 107 ARG A N 1
ATOM 800 C CA . ARG A 1 107 ? 17.478 -5.792 -24.447 1.00 91.75 107 ARG A CA 1
ATOM 801 C C . ARG A 1 107 ? 18.297 -5.203 -25.596 1.00 91.75 107 ARG A C 1
ATOM 803 O O . ARG A 1 107 ? 18.261 -5.750 -26.691 1.00 91.75 107 ARG A O 1
ATOM 810 N N . GLU A 1 108 ? 19.044 -4.129 -25.358 1.00 91.00 108 GLU A N 1
ATOM 811 C CA . GLU A 1 108 ? 19.910 -3.500 -26.366 1.00 91.00 108 GLU A CA 1
ATOM 812 C C . GLU A 1 108 ? 21.055 -4.419 -26.814 1.00 91.00 108 GLU A C 1
ATOM 814 O O . GLU A 1 108 ? 21.393 -4.444 -27.995 1.00 91.00 108 GLU A O 1
ATOM 819 N N . GLN A 1 109 ? 21.611 -5.226 -25.905 1.00 92.50 109 GLN A N 1
ATOM 820 C CA . GLN A 1 109 ? 22.644 -6.214 -26.242 1.00 92.50 109 GLN A CA 1
ATOM 821 C C . GLN A 1 109 ? 22.130 -7.386 -27.091 1.00 92.50 109 GLN A C 1
ATOM 823 O O . GLN A 1 109 ? 22.914 -8.007 -27.807 1.00 92.50 109 GLN A O 1
ATOM 828 N N . ALA A 1 110 ? 20.838 -7.706 -27.002 1.00 90.31 110 ALA A N 1
ATOM 829 C CA . ALA A 1 110 ? 20.227 -8.847 -27.680 1.00 90.31 110 ALA A CA 1
ATOM 830 C C . ALA A 1 110 ? 18.825 -8.484 -28.212 1.00 90.31 110 ALA A C 1
ATOM 832 O O . ALA A 1 110 ? 17.810 -8.976 -27.708 1.00 90.31 110 ALA A O 1
ATOM 833 N N . PRO A 1 111 ? 18.733 -7.617 -29.239 1.00 80.50 111 PRO A N 1
ATOM 834 C CA . PRO A 1 111 ? 17.459 -7.045 -29.682 1.00 80.50 111 PRO A CA 1
ATOM 835 C C . PRO A 1 111 ? 16.507 -8.072 -30.312 1.00 80.50 111 PRO A C 1
ATOM 837 O O . PRO A 1 111 ? 15.301 -7.835 -30.373 1.00 80.50 111 PRO A O 1
ATOM 840 N N . HIS A 1 112 ? 17.028 -9.215 -30.767 1.00 88.25 112 HIS A N 1
ATOM 841 C CA . HIS A 1 112 ? 16.251 -10.277 -31.411 1.00 88.25 112 HIS A CA 1
ATOM 842 C C . HIS A 1 112 ? 15.738 -11.354 -30.443 1.00 88.25 112 HIS A C 1
ATOM 844 O O . HIS A 1 112 ? 14.925 -12.178 -30.848 1.00 88.25 112 HIS A O 1
ATOM 850 N N . ASP A 1 113 ? 16.128 -11.309 -29.164 1.00 86.62 113 ASP A N 1
ATOM 851 C CA . ASP A 1 113 ? 15.717 -12.295 -28.150 1.00 86.62 113 ASP A CA 1
ATOM 852 C C . ASP A 1 113 ? 14.296 -12.051 -27.606 1.00 86.62 113 ASP A C 1
ATOM 854 O O . ASP A 1 113 ? 13.841 -12.754 -26.707 1.00 86.62 113 ASP A O 1
ATOM 858 N N . GLY A 1 114 ? 13.588 -11.027 -28.096 1.00 81.31 114 GLY A N 1
ATOM 859 C CA . GLY A 1 114 ? 12.222 -10.721 -27.658 1.00 81.31 114 GLY A CA 1
ATOM 860 C C . GLY A 1 114 ? 12.112 -10.236 -26.207 1.00 81.31 114 GLY A C 1
ATOM 861 O O . GLY A 1 114 ? 11.025 -10.266 -25.637 1.00 81.31 114 GLY A O 1
ATOM 862 N N . ARG A 1 115 ? 13.215 -9.781 -25.594 1.00 85.38 115 ARG A N 1
ATOM 863 C CA . ARG A 1 115 ? 13.224 -9.284 -24.207 1.00 85.38 115 ARG A CA 1
ATOM 864 C C . ARG A 1 115 ? 12.328 -8.052 -24.057 1.00 85.38 115 ARG A C 1
ATOM 866 O O . ARG A 1 115 ? 12.519 -7.046 -24.744 1.00 85.38 115 ARG A O 1
ATOM 873 N N . THR A 1 116 ? 11.384 -8.115 -23.124 1.00 86.88 116 THR A N 1
ATOM 874 C CA . THR A 1 116 ? 10.533 -6.989 -22.721 1.00 86.88 116 THR A CA 1
ATOM 875 C C . THR A 1 116 ? 11.133 -6.272 -21.517 1.00 86.88 116 THR A C 1
ATOM 877 O O . THR A 1 116 ? 11.738 -6.898 -20.651 1.00 86.88 116 THR A O 1
ATOM 880 N N . VAL A 1 117 ? 10.961 -4.951 -21.462 1.00 91.56 117 VAL A N 1
ATOM 881 C CA . VAL A 1 117 ? 11.312 -4.147 -20.285 1.00 91.56 117 VAL A CA 1
ATOM 882 C C . VAL A 1 117 ? 10.048 -4.003 -19.454 1.00 91.56 117 VAL A C 1
ATOM 884 O O . VAL A 1 117 ? 9.020 -3.589 -19.991 1.00 91.56 117 VAL A O 1
ATOM 887 N N . SER A 1 118 ? 10.129 -4.374 -18.183 1.00 93.94 118 SER A N 1
ATOM 888 C CA . SER A 1 118 ? 9.034 -4.249 -17.232 1.00 93.94 118 SER A CA 1
ATOM 889 C C . SER A 1 118 ? 8.688 -2.781 -16.978 1.00 93.94 118 SER A C 1
ATOM 891 O O . SER A 1 118 ? 9.498 -1.878 -17.170 1.00 93.94 118 SER A O 1
ATOM 893 N N . THR A 1 119 ? 7.476 -2.528 -16.510 1.00 93.88 119 THR A N 1
ATOM 894 C CA . THR A 1 119 ? 7.076 -1.254 -15.908 1.00 93.88 119 THR A CA 1
ATOM 895 C C . THR A 1 119 ? 7.484 -1.201 -14.434 1.00 93.88 119 THR A C 1
ATOM 897 O O . THR A 1 119 ? 7.866 -2.210 -13.840 1.00 93.88 119 THR A O 1
ATOM 900 N N . HIS A 1 120 ? 7.401 -0.018 -13.819 1.00 94.00 120 HIS A N 1
ATOM 901 C CA . HIS A 1 120 ? 7.680 0.128 -12.386 1.00 94.00 120 HIS A CA 1
ATOM 902 C C . HIS A 1 120 ? 6.697 -0.709 -11.554 1.00 94.00 120 HIS A C 1
ATOM 904 O O . HIS A 1 120 ? 7.083 -1.357 -10.587 1.00 94.00 120 HIS A O 1
ATOM 910 N N . GLU A 1 121 ? 5.434 -0.705 -11.969 1.00 92.94 121 GLU A N 1
ATOM 911 C CA . GLU A 1 121 ? 4.337 -1.452 -11.370 1.00 92.94 121 GLU A CA 1
AT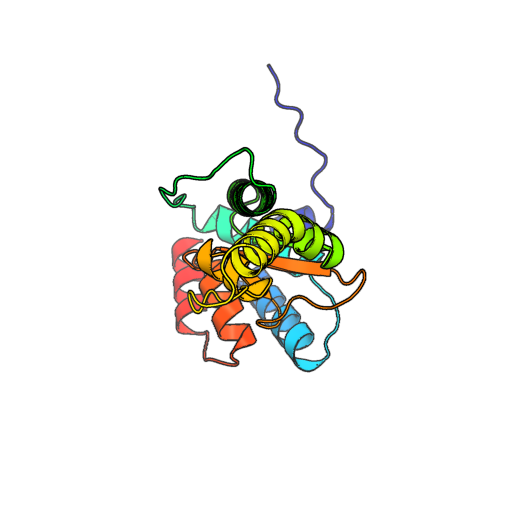OM 912 C C . GLU A 1 121 ? 4.547 -2.966 -11.499 1.00 92.94 121 GLU A C 1
ATOM 914 O O . GLU A 1 121 ? 4.375 -3.688 -10.527 1.00 92.94 121 GLU A O 1
ATOM 919 N N . GLU A 1 122 ? 4.987 -3.460 -12.661 1.00 94.00 122 GLU A N 1
ATOM 920 C CA . GLU A 1 122 ? 5.286 -4.888 -12.850 1.00 94.00 122 GLU A CA 1
ATOM 921 C C . GLU A 1 122 ? 6.439 -5.371 -11.963 1.00 94.00 122 GLU A C 1
ATOM 923 O O . GLU A 1 122 ? 6.370 -6.478 -11.431 1.00 94.00 122 GLU A O 1
ATOM 928 N N . ILE A 1 123 ? 7.477 -4.549 -11.767 1.00 94.25 123 ILE A N 1
ATOM 929 C CA . ILE A 1 123 ? 8.572 -4.878 -10.841 1.00 94.25 123 ILE A CA 1
ATOM 930 C C . ILE A 1 123 ? 8.037 -4.947 -9.410 1.00 94.25 123 ILE A C 1
ATOM 932 O O . ILE A 1 123 ? 8.287 -5.924 -8.707 1.00 94.25 123 ILE A O 1
ATOM 936 N N . LEU A 1 124 ? 7.273 -3.939 -8.986 1.00 93.44 124 LEU A N 1
ATOM 937 C CA . LEU A 1 124 ? 6.729 -3.874 -7.632 1.00 93.44 124 LEU A CA 1
ATOM 938 C C . LEU A 1 124 ? 5.781 -5.052 -7.342 1.00 93.44 124 LEU A C 1
ATOM 940 O O . LEU A 1 124 ? 5.934 -5.728 -6.321 1.00 93.44 124 LEU A O 1
ATOM 944 N N . ASN A 1 125 ? 4.888 -5.360 -8.286 1.00 92.19 125 ASN A N 1
ATOM 945 C CA . ASN A 1 125 ? 3.985 -6.507 -8.215 1.00 92.19 125 ASN A CA 1
ATOM 946 C C . ASN A 1 125 ? 4.765 -7.828 -8.181 1.00 92.19 125 ASN A C 1
ATOM 948 O O . ASN A 1 125 ? 4.427 -8.720 -7.410 1.00 92.19 125 ASN A O 1
ATOM 952 N N . GLY A 1 126 ? 5.846 -7.952 -8.959 1.00 92.31 126 GLY A N 1
ATOM 953 C CA . GLY A 1 126 ? 6.733 -9.120 -8.928 1.00 92.31 126 GLY A CA 1
ATOM 954 C C . GLY A 1 126 ? 7.427 -9.329 -7.577 1.00 92.31 126 GLY A C 1
ATOM 955 O O . GLY A 1 126 ? 7.762 -10.457 -7.219 1.00 92.31 126 GLY A O 1
ATOM 956 N N . LEU A 1 127 ? 7.593 -8.261 -6.792 1.00 91.62 127 LEU A N 1
ATOM 957 C CA . LEU A 1 127 ? 8.079 -8.311 -5.411 1.00 91.62 127 LEU A CA 1
ATOM 958 C C . LEU A 1 127 ? 6.940 -8.469 -4.380 1.00 91.62 127 LEU A C 1
ATOM 960 O O . LEU A 1 127 ? 7.200 -8.511 -3.173 1.00 91.62 127 LEU A O 1
ATOM 964 N N . GLY A 1 128 ? 5.691 -8.577 -4.848 1.00 91.06 128 GLY A N 1
ATOM 965 C CA . GLY A 1 128 ? 4.447 -8.705 -4.082 1.00 91.06 128 GLY A CA 1
ATOM 966 C C . GLY A 1 128 ? 4.162 -7.516 -3.171 1.00 91.06 128 GLY A C 1
ATOM 967 O O . GLY A 1 128 ? 3.748 -7.686 -2.023 1.00 91.06 128 GLY A O 1
ATOM 968 N N . THR A 1 129 ? 4.447 -6.316 -3.671 1.00 92.94 129 THR A N 1
ATOM 969 C CA . THR A 1 129 ? 4.046 -5.042 -3.075 1.00 92.94 129 THR A CA 1
ATOM 970 C C . THR A 1 129 ? 3.186 -4.290 -4.084 1.00 92.94 129 THR A C 1
ATOM 972 O O . THR A 1 129 ? 3.424 -4.363 -5.284 1.00 92.94 129 THR A O 1
ATOM 975 N N . HIS A 1 130 ? 2.195 -3.552 -3.602 1.00 94.38 130 HIS A N 1
ATOM 976 C CA . HIS A 1 130 ? 1.233 -2.830 -4.432 1.00 94.38 130 HIS A CA 1
ATOM 977 C C . HIS A 1 130 ? 1.092 -1.385 -3.982 1.00 94.38 130 HIS A C 1
ATOM 979 O O . HIS A 1 130 ? 1.611 -0.980 -2.940 1.00 94.38 130 HIS A O 1
ATOM 985 N N . VAL A 1 131 ? 0.381 -0.602 -4.789 1.00 93.75 131 VAL A N 1
ATOM 986 C CA . VAL A 1 131 ? 0.178 0.832 -4.589 1.00 93.75 131 VAL A CA 1
ATOM 987 C C . VAL A 1 131 ? -1.298 1.120 -4.335 1.00 93.75 131 VAL A C 1
ATOM 989 O O . VAL A 1 131 ? -2.177 0.592 -5.012 1.00 93.75 131 VAL A O 1
ATOM 992 N N . PHE A 1 132 ? -1.581 1.974 -3.355 1.00 92.81 132 PHE A N 1
ATOM 993 C CA . PHE A 1 132 ? -2.907 2.532 -3.086 1.00 92.81 132 PHE A CA 1
ATOM 994 C C . PHE A 1 132 ? -2.868 4.059 -3.296 1.00 92.81 132 PHE A C 1
ATOM 996 O O . PHE A 1 132 ? -1.885 4.684 -2.876 1.00 92.81 132 PHE A O 1
ATOM 1003 N N . PRO A 1 133 ? -3.894 4.698 -3.910 1.00 87.94 133 PRO A N 1
ATOM 1004 C CA . PRO A 1 133 ? -5.268 4.216 -4.168 1.00 87.94 133 PRO A CA 1
ATOM 1005 C C . PRO A 1 133 ? -5.521 3.490 -5.491 1.00 87.94 133 PRO A C 1
ATOM 1007 O O . PRO A 1 133 ? -6.664 3.162 -5.789 1.00 87.94 133 PRO A O 1
ATOM 1010 N N . GLY A 1 134 ? -4.503 3.266 -6.311 1.00 84.75 134 GLY A N 1
ATOM 1011 C CA . GLY A 1 134 ? -4.679 2.585 -7.586 1.00 84.75 134 GLY A CA 1
ATOM 1012 C C . GLY A 1 134 ? -3.397 1.905 -8.036 1.00 84.75 134 GLY A C 1
ATOM 1013 O O . GLY A 1 134 ? -2.332 2.181 -7.486 1.00 84.75 134 GLY A O 1
ATOM 1014 N N . PRO A 1 135 ? -3.471 1.067 -9.081 1.00 83.25 135 PRO A N 1
ATOM 1015 C CA . PRO A 1 135 ? -2.373 0.183 -9.466 1.00 83.25 135 PRO A CA 1
ATOM 1016 C C . PRO A 1 135 ? -1.164 0.921 -10.053 1.00 83.25 135 PRO A C 1
ATOM 1018 O O . PRO A 1 135 ? -0.140 0.301 -10.302 1.00 83.25 135 PRO A O 1
ATOM 1021 N N . ARG A 1 136 ? -1.276 2.229 -10.320 1.00 90.31 136 ARG A N 1
ATOM 1022 C CA . ARG A 1 136 ? -0.218 3.034 -10.936 1.00 90.31 136 ARG A CA 1
ATOM 1023 C C . ARG A 1 136 ? 0.465 3.911 -9.909 1.00 90.31 136 ARG A C 1
ATOM 1025 O O . ARG A 1 136 ? -0.198 4.612 -9.147 1.00 90.31 136 ARG A O 1
ATOM 1032 N N . ILE A 1 137 ? 1.790 3.968 -9.980 1.00 89.88 137 ILE A N 1
ATOM 1033 C CA . ILE A 1 137 ? 2.571 4.896 -9.171 1.00 89.88 137 ILE A CA 1
ATOM 1034 C C . ILE A 1 137 ? 2.304 6.312 -9.716 1.00 89.88 137 ILE A C 1
ATOM 1036 O O . ILE A 1 137 ? 2.591 6.574 -10.894 1.00 89.88 137 ILE A O 1
ATOM 1040 N N . PRO A 1 138 ? 1.765 7.253 -8.920 1.00 86.62 138 PRO A N 1
ATOM 1041 C CA . PRO A 1 138 ? 1.463 8.600 -9.401 1.00 86.62 138 PRO A CA 1
ATOM 1042 C C . PRO A 1 138 ? 2.744 9.352 -9.777 1.00 86.62 138 PRO A C 1
ATOM 1044 O O . PRO A 1 138 ? 3.819 9.070 -9.262 1.00 86.62 138 PRO A O 1
ATOM 1047 N N . THR A 1 139 ? 2.676 10.288 -10.718 1.00 83.19 139 THR A N 1
ATOM 1048 C CA . THR A 1 139 ? 3.857 11.065 -11.129 1.00 83.19 139 THR A CA 1
ATOM 1049 C C . THR A 1 139 ? 4.154 12.207 -10.158 1.00 83.19 139 THR A C 1
ATOM 1051 O O . THR A 1 139 ? 3.244 12.772 -9.552 1.00 83.19 139 THR A O 1
ATOM 1054 N N . GLY A 1 140 ? 5.424 12.608 -10.071 1.00 82.06 140 GLY A N 1
ATOM 1055 C CA . GLY A 1 140 ? 5.863 13.733 -9.244 1.00 82.06 140 GLY A CA 1
ATOM 1056 C C . GLY A 1 140 ? 5.975 13.389 -7.758 1.00 82.06 140 GLY A C 1
ATOM 1057 O O . GLY A 1 140 ? 6.162 12.236 -7.380 1.00 82.06 140 GLY A O 1
ATOM 1058 N N . ARG A 1 141 ? 5.853 14.411 -6.905 1.00 81.56 141 ARG A N 1
ATOM 1059 C CA . ARG A 1 141 ? 6.090 14.323 -5.450 1.00 81.56 141 ARG A CA 1
ATOM 1060 C C . ARG A 1 141 ? 4.870 13.883 -4.638 1.00 81.56 141 ARG A C 1
ATOM 1062 O O . ARG A 1 141 ? 4.782 14.157 -3.445 1.00 81.56 141 ARG A O 1
ATOM 1069 N N . ALA A 1 142 ? 3.911 13.240 -5.294 1.00 87.38 142 ALA A N 1
ATOM 1070 C CA . ALA A 1 142 ? 2.743 12.668 -4.646 1.00 87.38 142 ALA A CA 1
ATOM 1071 C C . ALA A 1 142 ? 3.166 11.630 -3.599 1.00 87.38 142 ALA A C 1
ATOM 1073 O O . ALA A 1 142 ? 4.031 10.798 -3.871 1.00 87.38 142 ALA A O 1
ATOM 1074 N N . MET A 1 143 ? 2.539 11.651 -2.426 1.00 90.81 143 MET A N 1
ATOM 1075 C CA . MET A 1 143 ? 2.678 10.565 -1.462 1.00 90.81 143 MET A CA 1
ATOM 1076 C C . MET A 1 143 ? 1.736 9.434 -1.849 1.00 90.81 143 MET A C 1
ATOM 1078 O O . MET A 1 143 ? 0.559 9.659 -2.135 1.00 90.81 143 MET A O 1
ATOM 1082 N N . THR A 1 144 ? 2.255 8.216 -1.824 1.00 92.00 144 THR A N 1
ATOM 1083 C CA . THR A 1 144 ? 1.500 7.001 -2.095 1.00 92.00 144 THR A CA 1
ATOM 1084 C C . THR A 1 144 ? 1.655 6.029 -0.939 1.00 92.00 144 THR A C 1
ATOM 1086 O O . THR A 1 144 ? 2.612 6.119 -0.165 1.00 92.00 144 THR A O 1
ATOM 1089 N N . VAL A 1 145 ? 0.707 5.108 -0.805 1.00 94.44 145 VAL A N 1
ATOM 1090 C CA . VAL A 1 145 ? 0.812 4.021 0.169 1.00 94.44 145 VAL A CA 1
ATOM 1091 C C . VAL A 1 145 ? 1.267 2.775 -0.571 1.00 94.44 145 VAL A C 1
ATOM 1093 O O . VAL A 1 145 ? 0.608 2.350 -1.519 1.00 94.44 145 VAL A O 1
ATOM 1096 N N . LEU A 1 146 ? 2.400 2.220 -0.151 1.00 95.50 146 LEU A N 1
ATOM 1097 C CA . LEU A 1 146 ? 2.822 0.878 -0.524 1.00 95.50 146 LEU A CA 1
ATOM 1098 C C . LEU A 1 146 ? 2.283 -0.114 0.492 1.00 95.50 146 LEU A C 1
ATOM 1100 O O . LEU A 1 146 ? 2.352 0.158 1.692 1.00 95.50 146 LEU A O 1
ATOM 1104 N N . TYR A 1 147 ? 1.790 -1.252 0.023 1.00 94.19 147 TYR A N 1
ATOM 1105 C CA . TYR A 1 147 ? 1.313 -2.321 0.889 1.00 94.19 147 TYR A CA 1
ATOM 1106 C C . TYR A 1 147 ? 1.719 -3.702 0.378 1.00 94.19 147 TYR A C 1
ATOM 1108 O O . TYR A 1 147 ? 1.834 -3.934 -0.823 1.00 94.19 147 TYR A O 1
ATOM 1116 N N . GLU A 1 148 ? 1.953 -4.613 1.312 1.00 92.69 148 GLU A N 1
ATOM 1117 C CA . GLU A 1 148 ? 2.183 -6.033 1.070 1.00 92.69 148 GLU A CA 1
ATOM 1118 C C . GLU A 1 148 ? 0.867 -6.712 0.674 1.00 92.69 148 GLU A C 1
ATOM 1120 O O . GLU A 1 148 ? -0.123 -6.581 1.389 1.00 92.69 148 GLU A O 1
ATOM 1125 N N . GLU A 1 149 ? 0.856 -7.451 -0.438 1.00 84.81 149 GLU A N 1
ATOM 1126 C CA . GLU A 1 149 ? -0.359 -8.088 -0.978 1.00 84.81 149 GLU A CA 1
ATOM 1127 C C . GLU A 1 149 ? -1.010 -9.081 -0.007 1.00 84.81 149 GLU A C 1
ATOM 1129 O O . GLU A 1 149 ? -2.221 -9.061 0.200 1.00 84.81 149 GLU A O 1
ATOM 1134 N N . ASP A 1 150 ? -0.186 -9.928 0.614 1.00 84.12 150 ASP A N 1
ATOM 1135 C CA . ASP A 1 150 ? -0.640 -11.077 1.403 1.00 84.12 150 ASP A CA 1
ATOM 1136 C C . ASP A 1 150 ? -1.110 -10.686 2.818 1.00 84.12 150 ASP A C 1
ATOM 1138 O O . ASP A 1 150 ? -1.697 -11.496 3.539 1.00 84.12 150 ASP A O 1
ATOM 1142 N N . ALA A 1 151 ? -0.871 -9.441 3.239 1.00 87.50 151 ALA A N 1
ATOM 1143 C CA . ALA A 1 151 ? -1.307 -8.953 4.540 1.00 87.50 151 ALA A CA 1
ATOM 1144 C C . ALA A 1 151 ? -2.822 -8.683 4.545 1.00 87.50 151 ALA A C 1
ATOM 1146 O O . ALA A 1 151 ? -3.362 -8.147 3.579 1.00 87.50 151 ALA A O 1
ATOM 1147 N N . LEU A 1 152 ? -3.513 -8.960 5.661 1.00 89.69 152 LEU A N 1
ATOM 1148 C CA . LEU A 1 152 ? -4.952 -8.667 5.816 1.00 89.69 152 LEU A CA 1
ATOM 1149 C C . LEU A 1 152 ? -5.294 -7.216 5.453 1.00 89.69 152 LEU A C 1
ATOM 1151 O O . LEU A 1 152 ? -6.246 -6.955 4.719 1.00 89.69 152 LEU A O 1
ATOM 1155 N N . LEU A 1 153 ? -4.475 -6.269 5.918 1.00 91.62 153 LEU A N 1
ATOM 1156 C CA . LEU A 1 153 ? -4.651 -4.853 5.604 1.00 91.62 153 LEU A CA 1
ATOM 1157 C C . LEU A 1 153 ? -4.320 -4.535 4.139 1.00 91.62 153 LEU A C 1
ATOM 1159 O O . LEU A 1 153 ? -4.935 -3.640 3.567 1.00 91.62 153 LEU A O 1
ATOM 1163 N N . GLY A 1 154 ? -3.400 -5.272 3.517 1.00 91.44 154 GLY A N 1
ATOM 1164 C CA . GLY A 1 154 ? -3.116 -5.160 2.088 1.00 91.44 154 GLY A CA 1
ATOM 1165 C C . GLY A 1 154 ? -4.288 -5.621 1.225 1.00 91.44 154 GLY A C 1
ATOM 1166 O O . GLY A 1 154 ? -4.716 -4.888 0.336 1.00 91.44 154 GLY A O 1
ATOM 1167 N N . ARG A 1 155 ? -4.889 -6.769 1.562 1.00 92.31 155 ARG A N 1
ATOM 1168 C CA . ARG A 1 155 ? -6.121 -7.276 0.931 1.00 92.31 155 ARG A CA 1
ATOM 1169 C C . ARG A 1 155 ? -7.272 -6.278 1.061 1.00 92.31 155 ARG A C 1
ATOM 1171 O O . ARG A 1 155 ? -7.984 -6.043 0.089 1.00 92.31 155 ARG A O 1
ATOM 1178 N N . LEU A 1 156 ? -7.416 -5.638 2.225 1.00 94.38 156 LEU A N 1
ATOM 1179 C CA . LEU A 1 156 ? -8.410 -4.581 2.428 1.00 94.38 156 LEU A CA 1
ATOM 1180 C C . LEU A 1 156 ? -8.165 -3.378 1.504 1.00 94.38 156 LEU A C 1
ATOM 1182 O O . LEU A 1 156 ? -9.096 -2.900 0.859 1.00 94.38 156 LEU A O 1
ATOM 1186 N N . LEU A 1 157 ? -6.926 -2.886 1.420 1.00 94.12 157 LEU A N 1
ATOM 1187 C CA . LEU A 1 157 ? -6.581 -1.764 0.539 1.00 94.12 157 LEU A CA 1
ATOM 1188 C C . LEU A 1 157 ? -6.781 -2.107 -0.943 1.00 94.12 157 LEU A C 1
ATOM 1190 O O . LEU A 1 157 ? -7.269 -1.261 -1.693 1.00 94.12 157 LEU A O 1
ATOM 1194 N N . ALA A 1 158 ? -6.450 -3.333 -1.353 1.00 93.31 158 ALA A N 1
ATOM 1195 C CA . ALA A 1 158 ? -6.678 -3.822 -2.708 1.00 93.31 158 ALA A CA 1
ATOM 1196 C C . ALA A 1 158 ? -8.175 -3.839 -3.058 1.00 93.31 158 ALA A C 1
ATOM 1198 O O . ALA A 1 158 ? -8.570 -3.243 -4.060 1.00 93.31 158 ALA A O 1
ATOM 1199 N N . ALA A 1 159 ? -9.012 -4.420 -2.192 1.00 93.44 159 ALA A N 1
ATOM 1200 C CA . ALA A 1 159 ? -10.464 -4.450 -2.373 1.00 93.44 159 ALA A CA 1
ATOM 1201 C C . ALA A 1 159 ? -11.062 -3.031 -2.442 1.00 93.44 159 ALA A C 1
ATOM 1203 O O . ALA A 1 159 ? -11.873 -2.726 -3.317 1.00 93.44 159 ALA A O 1
ATOM 1204 N N . LEU A 1 160 ? -10.595 -2.110 -1.588 1.00 92.81 160 LEU A N 1
ATOM 1205 C CA . LEU A 1 160 ? -11.016 -0.704 -1.622 1.00 92.81 160 LEU A CA 1
ATOM 1206 C C . LEU A 1 160 ? -10.637 0.004 -2.927 1.00 92.81 160 LEU A C 1
ATOM 1208 O O . LEU A 1 160 ? -11.436 0.782 -3.447 1.00 92.81 160 LEU A O 1
ATOM 1212 N N . ALA A 1 161 ? -9.435 -0.244 -3.449 1.00 90.94 161 ALA A N 1
ATOM 1213 C CA . ALA A 1 161 ? -8.984 0.320 -4.720 1.00 90.94 161 ALA A CA 1
ATOM 1214 C C . ALA A 1 161 ? -9.762 -0.255 -5.918 1.00 90.94 161 ALA A C 1
ATOM 1216 O O . ALA A 1 161 ? -10.017 0.463 -6.885 1.00 90.94 161 ALA A O 1
ATOM 1217 N N . ALA A 1 162 ? -10.166 -1.526 -5.839 1.00 91.19 162 ALA A N 1
ATOM 1218 C CA . ALA A 1 162 ? -10.989 -2.198 -6.841 1.00 91.19 162 ALA A CA 1
ATOM 1219 C C . ALA A 1 162 ? -12.488 -1.839 -6.751 1.00 91.19 162 ALA A C 1
ATOM 1221 O O . ALA A 1 162 ? -13.239 -2.100 -7.690 1.00 91.19 162 ALA A O 1
ATOM 1222 N N . GLY A 1 163 ? -12.926 -1.207 -5.655 1.00 89.62 163 GLY A N 1
ATOM 1223 C CA . GLY A 1 163 ? -14.341 -0.921 -5.402 1.00 89.62 163 GLY A CA 1
ATOM 1224 C C . GLY A 1 163 ? -15.151 -2.168 -5.035 1.00 89.62 163 GLY A C 1
ATOM 1225 O O . GLY A 1 163 ? -16.359 -2.202 -5.261 1.00 89.62 163 GLY A O 1
ATOM 1226 N N . GLU A 1 164 ? -14.480 -3.187 -4.505 1.00 92.50 164 GLU A N 1
ATOM 1227 C CA . GLU A 1 164 ? -15.074 -4.450 -4.080 1.00 92.50 164 GLU A CA 1
ATOM 1228 C C . GLU A 1 164 ? -15.728 -4.333 -2.698 1.00 92.50 164 GLU A C 1
ATOM 1230 O O . GLU A 1 164 ? -15.506 -3.377 -1.945 1.00 92.50 164 GLU A O 1
ATOM 1235 N N . ASP A 1 165 ? -16.558 -5.324 -2.371 1.00 91.56 165 ASP A N 1
ATOM 1236 C CA . ASP A 1 165 ? -17.106 -5.466 -1.029 1.00 91.56 165 ASP A CA 1
ATOM 1237 C C . ASP A 1 165 ? -15.998 -5.860 -0.040 1.00 91.56 165 ASP A C 1
ATOM 1239 O O . ASP A 1 165 ? -15.169 -6.729 -0.308 1.00 91.56 165 ASP A O 1
ATOM 1243 N N . VAL A 1 166 ? -15.985 -5.189 1.108 1.00 94.50 166 VAL A N 1
ATOM 1244 C CA . VAL A 1 166 ? -14.952 -5.321 2.139 1.00 94.50 166 VAL A CA 1
ATOM 1245 C C . VAL A 1 166 ? -15.496 -5.883 3.444 1.00 94.50 166 VAL A C 1
ATOM 1247 O O . VAL A 1 166 ? -14.703 -6.115 4.352 1.00 94.50 166 VAL A O 1
ATOM 1250 N N . ASP A 1 167 ? -16.804 -6.125 3.554 1.00 92.88 167 ASP A N 1
ATOM 1251 C CA . ASP A 1 167 ? -17.451 -6.490 4.820 1.00 92.88 167 ASP A CA 1
ATOM 1252 C C . ASP A 1 167 ? -16.822 -7.749 5.439 1.00 92.88 167 ASP A C 1
ATOM 1254 O O . ASP A 1 167 ? -16.473 -7.764 6.618 1.00 92.88 167 ASP A O 1
ATOM 1258 N N . THR A 1 168 ? -16.522 -8.762 4.617 1.00 92.56 168 THR A N 1
ATOM 1259 C CA . THR A 1 168 ? -15.834 -9.982 5.083 1.00 92.56 168 THR A CA 1
ATOM 1260 C C . THR A 1 168 ? -14.428 -9.699 5.629 1.00 92.56 168 THR A C 1
ATOM 1262 O O . THR A 1 168 ? -14.026 -10.284 6.632 1.00 92.56 168 THR A O 1
ATOM 1265 N N . LEU A 1 169 ? -13.672 -8.792 4.999 1.00 92.62 169 LEU A N 1
ATOM 1266 C CA . LEU A 1 169 ? -12.328 -8.415 5.459 1.00 92.62 169 LEU A CA 1
ATOM 1267 C C . LEU A 1 169 ? -12.392 -7.565 6.732 1.00 92.62 169 LEU A C 1
ATOM 1269 O O . LEU A 1 169 ? -11.529 -7.685 7.597 1.00 92.62 169 LEU A O 1
ATOM 1273 N N . VAL A 1 170 ? -13.412 -6.716 6.865 1.00 93.56 170 VAL A N 1
ATOM 1274 C CA . VAL A 1 170 ? -13.654 -5.917 8.073 1.00 93.56 170 VAL A CA 1
ATOM 1275 C C . VAL A 1 170 ? -13.963 -6.824 9.261 1.00 93.56 170 VAL A C 1
ATOM 1277 O O . VAL A 1 170 ? -13.382 -6.631 10.332 1.00 93.56 170 VAL A O 1
ATOM 1280 N N . ASP A 1 171 ? -14.805 -7.839 9.073 1.00 92.19 171 ASP A N 1
ATOM 1281 C CA . ASP A 1 171 ? -15.112 -8.831 10.106 1.00 92.19 171 ASP A CA 1
ATOM 1282 C C . ASP A 1 171 ? -13.876 -9.659 10.489 1.00 92.19 171 ASP A C 1
ATOM 1284 O O . ASP A 1 171 ? -13.603 -9.861 11.677 1.00 92.19 171 ASP A O 1
ATOM 1288 N N . GLU A 1 172 ? -13.085 -10.087 9.498 1.00 92.44 172 GLU A N 1
ATOM 1289 C CA . GLU A 1 172 ? -11.835 -10.825 9.716 1.00 92.44 172 GLU A CA 1
ATOM 1290 C C . GLU A 1 172 ? -10.829 -9.989 10.525 1.00 92.44 172 GLU A C 1
ATOM 1292 O O . GLU A 1 172 ? -10.284 -10.470 11.519 1.00 92.44 172 GLU A O 1
ATOM 1297 N N . ILE A 1 173 ? -10.638 -8.713 10.170 1.00 92.06 173 ILE A N 1
ATOM 1298 C CA . ILE A 1 173 ? -9.746 -7.796 10.896 1.00 92.06 173 ILE A CA 1
ATOM 1299 C C . ILE A 1 173 ? -10.270 -7.526 12.307 1.00 92.06 173 ILE A C 1
ATOM 1301 O O . ILE A 1 173 ? -9.490 -7.527 13.256 1.00 92.06 173 ILE A O 1
ATOM 1305 N N . THR A 1 174 ? -11.575 -7.313 12.470 1.00 91.31 174 THR A N 1
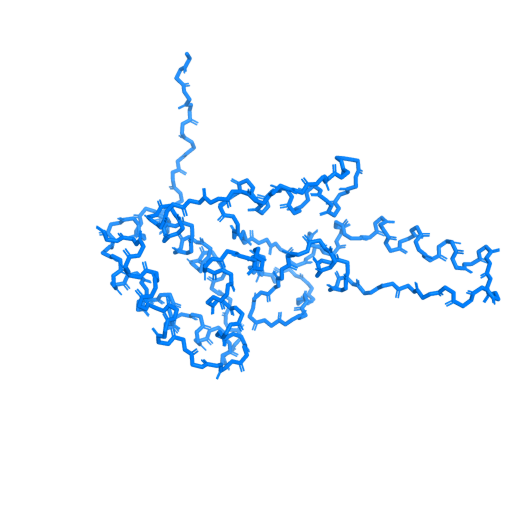ATOM 1306 C CA . THR A 1 174 ? -12.177 -7.056 13.787 1.00 91.31 174 THR A CA 1
ATOM 1307 C C . THR A 1 174 ? -12.003 -8.257 14.711 1.00 91.31 174 THR A C 1
ATOM 1309 O O . THR A 1 174 ? -11.6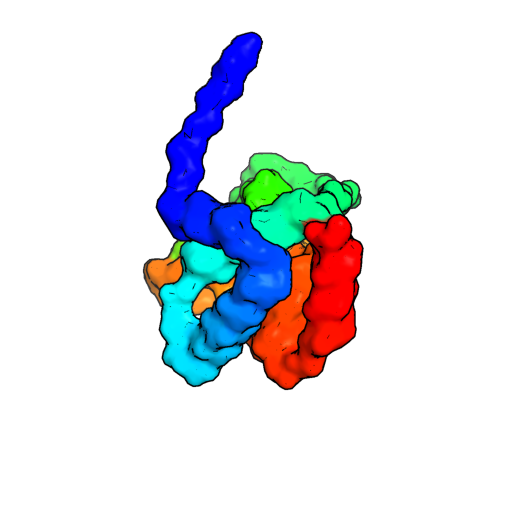85 -8.080 15.884 1.00 91.31 174 THR A O 1
ATOM 1312 N N . THR A 1 175 ? -12.144 -9.470 14.172 1.00 90.88 175 THR A N 1
ATOM 1313 C CA . THR A 1 175 ? -11.940 -10.724 14.908 1.00 90.88 175 THR A CA 1
ATOM 1314 C C . THR A 1 175 ? -10.468 -10.951 15.243 1.00 90.88 175 THR A C 1
ATOM 1316 O O . THR A 1 175 ? -10.156 -11.374 16.349 1.00 90.88 175 THR A O 1
ATOM 1319 N N . ALA A 1 176 ? -9.553 -10.659 14.316 1.00 88.69 176 ALA A N 1
ATOM 1320 C CA . ALA A 1 176 ? -8.118 -10.826 14.541 1.00 88.69 176 ALA A CA 1
ATOM 1321 C C . ALA A 1 176 ? -7.536 -9.798 15.528 1.00 88.69 176 ALA A C 1
ATOM 1323 O O . ALA A 1 176 ? -6.522 -10.068 16.164 1.00 88.69 176 ALA A O 1
ATOM 1324 N N . ALA A 1 177 ? -8.143 -8.612 15.624 1.00 86.75 177 ALA A N 1
ATOM 1325 C CA . ALA A 1 177 ? -7.687 -7.502 16.459 1.00 86.75 177 ALA A CA 1
ATOM 1326 C C . ALA A 1 177 ? -8.389 -7.393 17.829 1.00 86.75 177 ALA A C 1
ATOM 1328 O O . ALA A 1 177 ? -8.069 -6.460 18.575 1.00 86.75 177 ALA A O 1
ATOM 1329 N N . GLY A 1 178 ? -9.363 -8.263 18.120 1.00 73.31 178 GLY A N 1
ATOM 1330 C CA . GLY A 1 178 ? -10.102 -8.338 19.389 1.00 73.31 178 GLY A CA 1
ATOM 1331 C C . GLY A 1 178 ? -9.575 -9.431 20.307 1.00 73.31 178 GLY A C 1
ATOM 1332 O O . GLY A 1 178 ? -9.584 -9.192 21.535 1.00 73.31 178 GLY A O 1
#

Foldseek 3Di:
DDPPDDPPDVLLVVLLVDDLVRLVVVLLVVQLCCLVVVDAPQVNNLSSLQNLLVLLDDDQDPDDADPVQLQSVVCVVCRVSRQKDKDFLVSLQVSCVVVQVVQVVVCVVPVPPPRDRDDSLRSCVVVQKAWPPERDRDDDRGIIMIGHCPRLSNVQSVCSSVVHDCVVSSVVSNVSND

pLDDT: mean 87.81, std 11.13, range [35.56, 95.75]

Sequence (178 aa):
MPTTTAPANPVQQACREMTTPELLADLLSTARRTVRTGEQHAPFITAACSVLQQRCGRSLPSRSFNHEDPAHQLVVQVLTAGGVMAVSAESVREAMMPTLRAQMWAREQAPHDGRTVSTHEEILNGLGTHVFPGPRIPTGRAMTVLYEEDALLGRLLAALAAGEDVDTLVDEITTAAG

Secondary structure (DSSP, 8-state):
-----PPPPHHHHHHHHS-HHHHHHHHHHHHHHHHHH----HHHHHHHHHHHHHHH--PPP-----TT-HHHHHHHHHHHTTSEEEEEHHHHHHHHHHHHHHHHHHHHH-TTS-PPPPPHHHHHHHTTEEEESSSSPPSSS-EEEEEETTSHHHHHHHHHHHT---HHHHHHHHHHT-

Radius of gyration: 17.56 Å; chains: 1; bounding box: 40×30×58 Å